Protein AF-A0A4V2PNA3-F1 (afdb_monomer_lite)

Structure (mmCIF, N/CA/C/O backbone):
data_AF-A0A4V2PNA3-F1
#
_entry.id   AF-A0A4V2PNA3-F1
#
loop_
_atom_site.group_PDB
_atom_site.id
_atom_site.type_symbol
_atom_site.label_atom_id
_atom_site.label_alt_id
_atom_site.label_comp_id
_atom_site.label_asym_id
_atom_site.label_entity_id
_atom_site.label_seq_id
_atom_site.pdbx_PDB_ins_code
_atom_site.Cartn_x
_atom_site.Cartn_y
_atom_site.Cartn_z
_atom_site.occupancy
_atom_site.B_iso_or_equiv
_atom_site.auth_seq_id
_atom_site.auth_comp_id
_atom_site.auth_asym_id
_atom_site.auth_atom_id
_atom_site.pdbx_PDB_model_num
ATOM 1 N N . MET A 1 1 ? 8.695 11.039 -3.373 1.00 73.81 1 MET A N 1
ATOM 2 C CA . MET A 1 1 ? 8.851 10.547 -4.758 1.00 73.81 1 MET A CA 1
ATOM 3 C C . MET A 1 1 ? 9.547 9.200 -4.673 1.00 73.81 1 MET A C 1
ATOM 5 O O . MET A 1 1 ? 10.455 9.095 -3.857 1.00 73.81 1 MET A O 1
ATOM 9 N N . ILE A 1 2 ? 9.082 8.185 -5.405 1.00 87.88 2 ILE A N 1
ATOM 10 C CA . ILE A 1 2 ? 9.679 6.839 -5.376 1.00 87.88 2 ILE A CA 1
ATOM 11 C C . ILE A 1 2 ? 10.931 6.840 -6.256 1.00 87.88 2 ILE A C 1
ATOM 13 O O . ILE A 1 2 ? 10.900 7.353 -7.373 1.00 87.88 2 ILE A O 1
ATOM 17 N N . ASP A 1 3 ? 12.031 6.292 -5.744 1.00 90.19 3 ASP A N 1
ATOM 18 C CA . ASP A 1 3 ? 13.283 6.146 -6.489 1.00 90.19 3 ASP A CA 1
ATOM 19 C C . ASP A 1 3 ? 13.327 4.769 -7.166 1.00 90.19 3 ASP A C 1
ATOM 21 O O . ASP A 1 3 ? 13.872 3.797 -6.638 1.00 90.19 3 ASP A O 1
ATOM 25 N N . TRP A 1 4 ? 12.697 4.682 -8.339 1.00 90.69 4 TRP A N 1
ATOM 26 C CA . TRP A 1 4 ? 12.567 3.435 -9.096 1.00 90.69 4 TRP A CA 1
ATOM 27 C C . TRP A 1 4 ? 13.913 2.834 -9.517 1.00 90.69 4 TRP A C 1
ATOM 29 O O . TRP A 1 4 ? 14.055 1.611 -9.576 1.00 90.69 4 TRP A O 1
ATOM 39 N N . GLN A 1 5 ? 14.924 3.674 -9.767 1.00 89.06 5 GLN A N 1
ATOM 40 C CA . GLN A 1 5 ? 16.270 3.205 -10.096 1.00 89.06 5 GLN A CA 1
ATOM 41 C C . GLN A 1 5 ? 16.914 2.514 -8.895 1.00 89.06 5 GLN A C 1
ATOM 43 O O . GLN A 1 5 ? 17.417 1.397 -9.033 1.00 89.06 5 GLN A O 1
ATOM 48 N N . LYS A 1 6 ? 16.843 3.119 -7.701 1.00 89.38 6 LYS A N 1
ATOM 49 C CA . LYS A 1 6 ? 17.329 2.466 -6.477 1.00 89.38 6 LYS A CA 1
ATOM 50 C C . LYS A 1 6 ? 16.587 1.170 -6.186 1.00 89.38 6 LYS A C 1
ATOM 52 O O . LYS A 1 6 ? 17.236 0.194 -5.827 1.00 89.38 6 LYS A O 1
ATOM 57 N N . LEU A 1 7 ? 15.266 1.128 -6.373 1.00 90.00 7 LEU A N 1
ATOM 58 C CA . LEU A 1 7 ? 14.504 -0.114 -6.211 1.00 90.00 7 LEU A CA 1
ATOM 59 C C . LEU A 1 7 ? 14.981 -1.189 -7.190 1.00 90.00 7 LEU A C 1
ATOM 61 O O . LEU A 1 7 ? 15.258 -2.310 -6.778 1.00 90.00 7 LEU A O 1
ATOM 65 N N . THR A 1 8 ? 15.174 -0.847 -8.463 1.00 88.06 8 THR A N 1
ATOM 66 C CA . THR A 1 8 ? 15.663 -1.800 -9.473 1.00 88.06 8 THR A CA 1
ATOM 67 C C . THR A 1 8 ? 17.017 -2.404 -9.079 1.00 88.06 8 THR A C 1
ATOM 69 O O . THR A 1 8 ? 17.220 -3.610 -9.223 1.00 88.06 8 THR A O 1
ATOM 72 N N . ILE A 1 9 ? 17.919 -1.587 -8.520 1.00 88.44 9 ILE A N 1
ATOM 73 C CA . ILE A 1 9 ? 19.214 -2.037 -7.985 1.00 88.44 9 ILE A CA 1
ATOM 74 C C . ILE A 1 9 ? 19.019 -2.942 -6.758 1.00 88.44 9 ILE A C 1
ATOM 76 O O . ILE A 1 9 ? 19.629 -4.006 -6.691 1.00 88.44 9 ILE A O 1
ATOM 80 N N . LEU A 1 10 ? 18.158 -2.553 -5.810 1.00 88.00 10 LEU A N 1
ATOM 81 C CA . LEU A 1 10 ? 17.883 -3.311 -4.582 1.00 88.00 10 LEU A CA 1
ATOM 82 C C . LEU A 1 10 ? 17.312 -4.706 -4.866 1.00 88.00 10 LEU A C 1
ATOM 84 O O . LEU A 1 10 ? 17.730 -5.679 -4.243 1.00 88.00 10 LEU A O 1
ATOM 88 N N . TYR A 1 11 ? 16.399 -4.824 -5.831 1.00 86.62 11 TYR A N 1
ATOM 89 C CA . TYR A 1 11 ? 15.843 -6.117 -6.244 1.00 86.62 11 TYR A CA 1
ATOM 90 C C . TYR A 1 11 ? 16.792 -6.926 -7.140 1.00 86.62 11 TYR A C 1
ATOM 92 O O . TYR A 1 11 ? 16.518 -8.093 -7.438 1.00 86.62 11 TYR A O 1
ATOM 100 N N . GLY A 1 12 ? 17.905 -6.330 -7.577 1.00 82.69 12 GLY A N 1
ATOM 101 C CA . GLY A 1 12 ? 18.952 -6.954 -8.386 1.00 82.69 12 GLY A CA 1
ATOM 102 C C . GLY A 1 12 ? 18.549 -7.300 -9.823 1.00 82.69 12 GLY A C 1
ATOM 103 O O . GLY A 1 12 ? 19.415 -7.639 -10.625 1.00 82.69 12 GLY A O 1
ATOM 104 N N . HIS A 1 13 ? 17.258 -7.236 -10.167 1.00 80.81 13 HIS A N 1
ATOM 105 C CA . HIS A 1 13 ? 16.757 -7.508 -11.510 1.00 80.81 13 HIS A CA 1
ATOM 106 C C . HIS A 1 13 ? 15.422 -6.782 -11.775 1.00 80.81 13 HIS A C 1
ATOM 108 O O . HIS A 1 13 ? 14.503 -6.921 -10.962 1.00 80.81 13 HIS A O 1
ATOM 114 N N . PRO A 1 14 ? 15.246 -6.099 -12.926 1.00 85.00 14 PRO A N 1
ATOM 115 C CA . PRO A 1 14 ? 13.998 -5.409 -13.275 1.00 85.00 14 PRO A CA 1
ATOM 116 C C . PRO A 1 14 ? 12.750 -6.303 -13.224 1.00 85.00 14 PRO A C 1
ATOM 118 O O . PRO A 1 14 ? 11.711 -5.883 -12.732 1.00 85.00 14 PRO A O 1
ATOM 121 N N . GLN A 1 15 ? 12.860 -7.569 -13.646 1.00 86.62 15 GLN A N 1
ATOM 122 C CA . GLN A 1 15 ? 11.735 -8.520 -13.604 1.00 86.62 15 GLN A CA 1
ATOM 123 C C . GLN A 1 15 ? 11.267 -8.844 -12.178 1.00 86.62 15 GLN A C 1
ATOM 125 O O . GLN A 1 15 ? 10.085 -9.090 -11.972 1.00 86.62 15 GLN A O 1
ATOM 130 N N . LYS A 1 16 ? 12.172 -8.845 -11.188 1.00 89.31 16 LYS A N 1
ATOM 131 C CA . LYS A 1 16 ? 11.783 -9.072 -9.788 1.00 89.31 16 LYS A CA 1
ATOM 132 C C . LYS A 1 16 ? 11.022 -7.877 -9.235 1.00 89.31 16 LYS A C 1
ATOM 134 O O . LYS A 1 16 ? 10.040 -8.073 -8.534 1.00 89.31 16 LYS A O 1
ATOM 139 N N . LEU A 1 17 ? 11.467 -6.661 -9.559 1.00 90.19 17 LEU A N 1
ATOM 140 C CA . LEU A 1 17 ? 10.726 -5.453 -9.211 1.00 90.19 17 LEU A CA 1
ATOM 141 C C . LEU A 1 17 ? 9.338 -5.486 -9.864 1.00 90.19 17 LEU A C 1
ATOM 143 O O . LEU A 1 17 ? 8.354 -5.344 -9.154 1.00 90.19 17 LEU A O 1
ATOM 147 N N . ALA A 1 18 ? 9.254 -5.764 -11.168 1.00 90.75 18 ALA A N 1
ATOM 148 C CA . ALA A 1 18 ? 7.980 -5.879 -11.878 1.00 90.75 18 ALA A CA 1
ATOM 149 C C . ALA A 1 18 ? 7.035 -6.906 -11.229 1.00 90.75 18 ALA A C 1
ATOM 151 O O . ALA A 1 18 ? 5.892 -6.566 -10.956 1.00 90.75 18 ALA A O 1
ATOM 152 N N . PHE A 1 19 ? 7.535 -8.100 -10.883 1.00 92.00 19 PHE A N 1
ATOM 153 C CA . PHE A 1 19 ? 6.762 -9.124 -10.170 1.00 92.00 19 PHE A CA 1
ATOM 154 C C . PHE A 1 19 ? 6.170 -8.603 -8.851 1.00 92.00 19 PHE A C 1
ATOM 156 O O . PHE A 1 19 ? 4.981 -8.762 -8.607 1.00 92.00 19 PHE A O 1
ATOM 163 N N . TRP A 1 20 ? 6.970 -7.944 -8.007 1.00 91.69 20 TRP A N 1
ATOM 164 C CA . TRP A 1 20 ? 6.469 -7.407 -6.736 1.00 91.69 20 TRP A CA 1
ATOM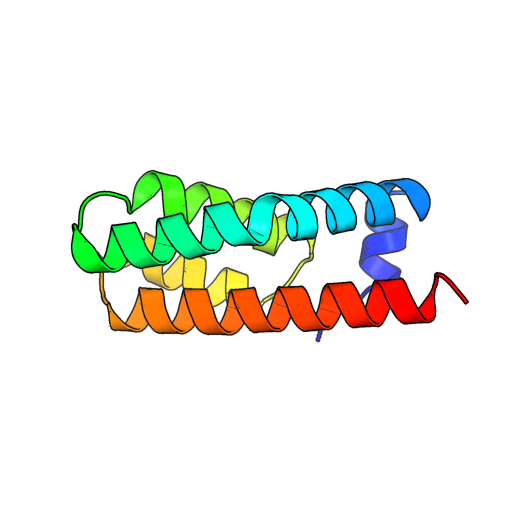 165 C C . TRP A 1 20 ? 5.478 -6.257 -6.920 1.00 91.69 20 TRP A C 1
ATOM 167 O O . TRP A 1 20 ? 4.535 -6.133 -6.144 1.00 91.69 20 TRP A O 1
ATOM 177 N N . LEU A 1 21 ? 5.686 -5.417 -7.934 1.00 93.94 21 LEU A N 1
ATOM 178 C CA . LEU A 1 21 ? 4.750 -4.351 -8.276 1.00 93.94 21 LEU A CA 1
ATOM 179 C C . LEU A 1 21 ? 3.414 -4.917 -8.778 1.00 93.94 21 LEU A C 1
ATOM 181 O O . LEU A 1 21 ? 2.365 -4.415 -8.377 1.00 93.94 21 LEU A O 1
ATOM 185 N N . ASP A 1 22 ? 3.448 -5.985 -9.578 1.00 94.00 22 ASP A N 1
ATOM 186 C CA . ASP A 1 22 ? 2.249 -6.700 -10.022 1.00 94.00 22 ASP A CA 1
ATOM 187 C C . ASP A 1 22 ? 1.496 -7.317 -8.841 1.00 94.00 22 ASP A C 1
ATOM 189 O O . ASP A 1 22 ? 0.282 -7.149 -8.757 1.00 94.00 22 ASP A O 1
ATOM 193 N N . GLU A 1 23 ? 2.193 -7.961 -7.899 1.00 94.62 23 GLU A N 1
ATOM 194 C CA . GLU A 1 23 ? 1.567 -8.498 -6.682 1.00 94.62 23 GLU A CA 1
ATOM 195 C C . GLU A 1 23 ? 0.846 -7.394 -5.890 1.00 94.62 23 GLU A C 1
ATOM 197 O O . GLU A 1 23 ? -0.312 -7.565 -5.515 1.00 94.62 23 GLU A O 1
ATOM 202 N N . ILE A 1 24 ? 1.475 -6.227 -5.695 1.00 94.81 24 ILE A N 1
ATOM 203 C CA . ILE A 1 24 ? 0.836 -5.097 -4.994 1.00 94.81 24 ILE A CA 1
ATOM 204 C C . ILE A 1 24 ? -0.451 -4.666 -5.712 1.00 94.81 24 ILE A C 1
ATOM 206 O O . ILE A 1 24 ? -1.483 -4.470 -5.074 1.00 94.81 24 ILE A O 1
ATOM 210 N N . VAL A 1 25 ? -0.422 -4.537 -7.042 1.00 95.12 25 VAL A N 1
ATOM 211 C CA . VAL A 1 25 ? -1.609 -4.133 -7.812 1.00 95.12 25 VAL A CA 1
ATOM 212 C C . VAL A 1 25 ? -2.697 -5.211 -7.769 1.00 95.12 25 VAL A C 1
ATOM 214 O O . VAL A 1 25 ? -3.867 -4.873 -7.590 1.00 95.12 25 VAL A O 1
ATOM 217 N N . GLN A 1 26 ? -2.343 -6.493 -7.881 1.00 95.25 26 GLN A N 1
ATOM 218 C CA . GLN A 1 26 ? -3.299 -7.607 -7.871 1.00 95.25 26 GLN A CA 1
ATOM 219 C C . GLN A 1 26 ? -4.064 -7.736 -6.549 1.00 95.25 26 GLN A C 1
ATOM 221 O O . GLN A 1 26 ? -5.257 -8.040 -6.564 1.00 95.25 26 GLN A O 1
ATOM 226 N N . HIS A 1 27 ? -3.409 -7.487 -5.412 1.00 94.69 27 HIS A N 1
ATOM 227 C CA . HIS A 1 27 ? -4.046 -7.591 -4.090 1.00 94.69 27 HIS A CA 1
ATOM 228 C C . HIS A 1 27 ? -4.703 -6.283 -3.624 1.00 94.69 27 HIS A C 1
ATOM 230 O O . HIS A 1 27 ? -5.409 -6.272 -2.612 1.00 94.69 27 HIS A O 1
ATOM 236 N N . SER A 1 28 ? -4.543 -5.192 -4.379 1.00 94.69 28 SER A N 1
ATOM 237 C CA . SER A 1 28 ? -4.930 -3.845 -3.949 1.00 94.69 28 SER A CA 1
ATOM 238 C C . SER A 1 28 ? -6.405 -3.670 -3.583 1.00 94.69 28 SER A C 1
ATOM 240 O O . SER A 1 28 ? -6.713 -3.031 -2.574 1.00 94.69 28 SER A O 1
ATOM 242 N N . ASP A 1 29 ? -7.326 -4.287 -4.324 1.00 93.94 29 ASP A N 1
ATOM 243 C CA . ASP A 1 29 ? -8.760 -4.230 -4.016 1.00 93.94 29 ASP A CA 1
ATOM 244 C C . ASP A 1 29 ? -9.084 -4.877 -2.659 1.00 93.94 29 ASP A C 1
ATOM 246 O O . ASP A 1 29 ? -9.900 -4.363 -1.887 1.00 93.94 29 ASP A O 1
ATOM 250 N N . GLN A 1 30 ? -8.420 -5.992 -2.334 1.00 93.06 30 GLN A N 1
ATOM 251 C CA . GLN A 1 30 ? -8.605 -6.682 -1.054 1.00 93.06 30 GLN A CA 1
ATOM 252 C C . GLN A 1 30 ? -8.039 -5.853 0.103 1.00 93.06 30 GLN A C 1
ATOM 254 O O . GLN A 1 30 ? -8.652 -5.758 1.167 1.00 93.06 30 GLN A O 1
ATOM 259 N N . GLU A 1 31 ? -6.893 -5.214 -0.111 1.00 94.00 31 GLU A N 1
ATOM 260 C CA . GLU A 1 31 ? -6.228 -4.360 0.875 1.00 94.00 31 GLU A CA 1
ATOM 261 C C . GLU A 1 31 ? -7.026 -3.074 1.148 1.00 94.00 31 GLU A C 1
ATOM 263 O O . GLU A 1 31 ? -7.197 -2.675 2.305 1.00 94.00 31 GLU A O 1
ATOM 268 N N . LEU A 1 32 ? -7.617 -2.468 0.114 1.00 93.81 32 LEU A N 1
ATOM 269 C CA . LEU A 1 32 ? -8.545 -1.343 0.260 1.00 93.81 32 LEU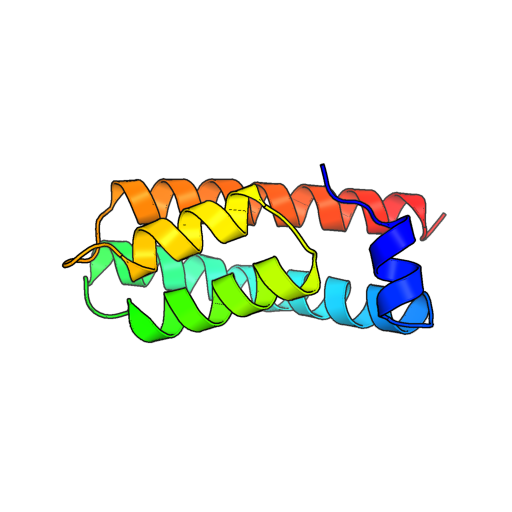 A CA 1
ATOM 270 C C . LEU A 1 32 ? -9.820 -1.748 1.012 1.00 93.81 32 LEU A C 1
ATOM 272 O O . LEU A 1 32 ? -10.282 -1.013 1.891 1.00 93.81 32 LEU A O 1
ATOM 276 N N . ALA A 1 33 ? -10.370 -2.930 0.729 1.00 91.25 33 ALA A N 1
ATOM 277 C CA . ALA A 1 33 ? -11.509 -3.459 1.475 1.00 91.25 33 ALA A CA 1
ATOM 278 C C . ALA A 1 33 ? -11.160 -3.713 2.954 1.00 91.25 33 ALA A C 1
ATOM 280 O O . ALA A 1 33 ? -11.984 -3.451 3.836 1.00 91.25 33 ALA A O 1
ATOM 281 N N . LEU A 1 34 ? -9.934 -4.161 3.254 1.00 90.62 34 LEU A N 1
ATOM 282 C CA . LEU A 1 34 ? -9.442 -4.313 4.627 1.00 90.62 34 LEU A CA 1
ATOM 283 C C . LEU A 1 34 ? -9.381 -2.972 5.367 1.00 90.62 34 LEU A C 1
ATOM 285 O O . LEU A 1 34 ? -9.813 -2.910 6.519 1.00 90.62 34 LEU A O 1
ATOM 289 N N . LEU A 1 35 ? -8.920 -1.898 4.720 1.00 91.12 35 LEU A N 1
ATOM 290 C CA . LEU A 1 35 ? -8.914 -0.547 5.300 1.00 91.12 35 LEU A CA 1
ATOM 291 C C . LEU A 1 35 ? -10.330 -0.045 5.607 1.00 91.12 35 LEU A C 1
ATOM 293 O O . LEU A 1 35 ? -10.594 0.455 6.703 1.00 91.12 35 LEU A O 1
ATOM 297 N N . GLN A 1 36 ? -11.268 -0.238 4.678 1.00 89.88 36 GLN A N 1
ATOM 298 C CA . GLN A 1 36 ? -12.675 0.121 4.887 1.00 89.88 36 GLN A CA 1
ATOM 299 C C . GLN A 1 36 ? -13.305 -0.685 6.026 1.00 89.88 36 GLN A C 1
ATOM 301 O O . GLN A 1 36 ? -14.004 -0.134 6.882 1.00 89.88 36 GLN A O 1
ATOM 306 N N . LYS A 1 37 ? -13.018 -1.989 6.083 1.00 88.12 37 LYS A N 1
ATOM 307 C CA . LYS A 1 37 ? -13.482 -2.856 7.164 1.00 88.12 37 LYS A CA 1
ATOM 308 C C . LYS A 1 37 ? -12.904 -2.409 8.505 1.00 88.12 37 LYS A C 1
ATOM 310 O O . LYS A 1 37 ? -13.670 -2.260 9.454 1.00 88.12 37 LYS A O 1
ATOM 315 N N . ALA A 1 38 ? -11.604 -2.113 8.564 1.00 87.38 38 ALA A N 1
ATOM 316 C CA . ALA A 1 38 ? -10.935 -1.604 9.759 1.00 87.38 38 ALA A CA 1
ATOM 317 C C . ALA A 1 38 ? -11.604 -0.321 10.263 1.00 87.38 38 ALA A C 1
ATOM 319 O O . ALA A 1 38 ? -11.932 -0.229 11.442 1.00 87.38 38 ALA A O 1
ATOM 320 N N . ARG A 1 39 ? -11.914 0.613 9.358 1.00 86.12 39 ARG A N 1
ATOM 321 C CA . ARG A 1 39 ? -12.643 1.846 9.679 1.00 86.12 39 ARG A CA 1
ATOM 322 C C . ARG A 1 39 ? -14.033 1.581 10.256 1.00 86.12 39 ARG A C 1
ATOM 324 O O . ARG A 1 39 ? -14.436 2.245 11.202 1.00 86.12 39 ARG A O 1
ATOM 331 N N . SER A 1 40 ? -14.776 0.640 9.676 1.00 86.31 40 SER A N 1
ATOM 332 C CA . SER A 1 40 ? -16.158 0.357 10.087 1.00 86.31 40 SER A CA 1
ATOM 333 C C . SER A 1 40 ? -16.280 -0.483 11.366 1.00 86.31 40 SER A C 1
ATOM 335 O O . SER A 1 40 ? -17.287 -0.372 12.059 1.00 86.31 40 SER A O 1
ATOM 337 N N . GLN A 1 41 ? -15.286 -1.327 11.669 1.00 82.19 41 GLN A N 1
ATOM 338 C CA . GLN A 1 41 ? -15.365 -2.346 12.726 1.00 82.19 41 GLN A CA 1
ATOM 339 C C . GLN A 1 41 ? -14.351 -2.155 13.861 1.00 82.19 41 GLN A C 1
ATOM 341 O O . GLN A 1 41 ? -14.482 -2.806 14.887 1.00 82.19 41 GLN A O 1
ATOM 346 N N . GLY A 1 42 ? -13.338 -1.297 13.712 1.00 69.19 42 GLY A N 1
ATOM 347 C CA . GLY A 1 42 ? -12.390 -0.970 14.786 1.00 69.19 42 GLY A CA 1
ATOM 348 C C . GLY A 1 42 ? -11.345 -2.046 15.134 1.00 69.19 42 GLY A C 1
ATOM 349 O O . GLY A 1 42 ? -10.427 -1.758 15.894 1.00 69.19 42 GLY A O 1
ATOM 350 N N . GLU A 1 43 ? -11.423 -3.263 14.579 1.00 65.81 43 GLU A N 1
ATOM 351 C CA . GLU A 1 43 ? -10.706 -4.442 15.116 1.00 65.81 43 GLU A CA 1
ATOM 352 C C . GLU A 1 43 ? -9.468 -4.930 14.325 1.00 65.81 43 GLU A C 1
ATOM 354 O O . GLU A 1 43 ? -8.826 -5.898 14.724 1.00 65.81 43 GLU A O 1
ATOM 359 N N . LEU A 1 44 ? -9.063 -4.283 13.224 1.00 67.81 44 LEU A N 1
ATOM 360 C CA . LEU A 1 44 ? -8.052 -4.848 12.298 1.00 67.81 44 LEU A CA 1
ATOM 361 C C . LEU A 1 44 ? -6.644 -4.225 12.370 1.00 67.81 44 LEU A C 1
ATOM 363 O O . LEU A 1 44 ? -5.833 -4.440 11.466 1.00 67.81 44 LEU A O 1
ATOM 367 N N . LYS A 1 45 ? -6.321 -3.482 13.439 1.00 70.81 45 LYS A N 1
ATOM 368 C CA . LYS A 1 45 ? -5.082 -2.682 13.550 1.00 70.81 45 LYS A CA 1
ATOM 369 C C . LYS A 1 45 ? -3.810 -3.459 13.173 1.00 70.81 45 LYS A C 1
ATOM 371 O O . LYS A 1 45 ? -3.003 -2.967 12.389 1.00 70.81 45 LYS A O 1
ATOM 376 N N . THR A 1 46 ? -3.638 -4.674 13.697 1.00 76.81 46 THR A N 1
ATOM 377 C CA . THR A 1 46 ? -2.404 -5.461 13.522 1.00 76.81 46 THR A CA 1
ATOM 378 C C . THR A 1 46 ? -2.212 -5.951 12.089 1.00 76.81 46 THR A C 1
ATOM 380 O O . THR A 1 46 ? -1.110 -5.857 11.553 1.00 76.81 46 THR A O 1
ATOM 383 N N . GLN A 1 47 ? -3.276 -6.442 11.446 1.00 82.06 47 GLN A N 1
ATOM 384 C CA . GLN A 1 47 ? -3.198 -6.948 10.074 1.00 82.06 47 GLN A CA 1
ATOM 385 C C . GLN A 1 47 ? -2.969 -5.807 9.080 1.00 82.06 47 GLN A C 1
ATOM 387 O O . GLN A 1 47 ? -2.101 -5.911 8.218 1.00 82.06 47 GLN A O 1
ATOM 392 N N . VAL A 1 48 ? -3.693 -4.696 9.254 1.00 84.44 48 VAL A N 1
ATOM 393 C CA . VAL A 1 48 ? -3.517 -3.475 8.458 1.00 84.44 48 VAL A CA 1
ATOM 394 C C . VAL A 1 48 ? -2.080 -2.970 8.596 1.00 84.44 48 VAL A C 1
ATOM 396 O O . VAL A 1 48 ? -1.377 -2.823 7.602 1.00 84.44 48 VAL A O 1
ATOM 399 N N . SER A 1 49 ? -1.593 -2.785 9.825 1.00 85.62 49 SER A N 1
ATOM 400 C CA . SER A 1 49 ? -0.243 -2.2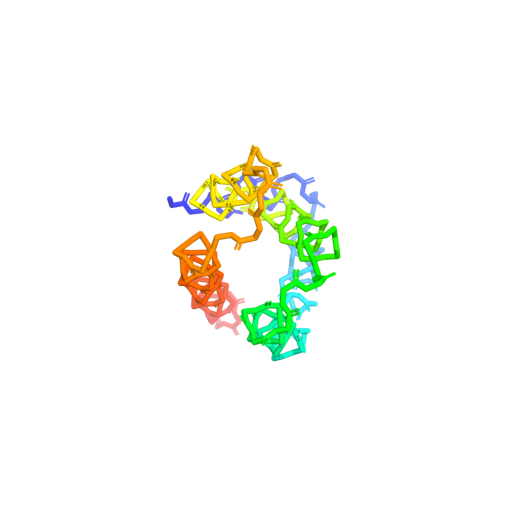66 10.058 1.00 85.62 49 SER A CA 1
ATOM 401 C C . SER A 1 49 ? 0.845 -3.148 9.429 1.00 85.62 49 SER A C 1
ATOM 403 O O . SER A 1 49 ? 1.748 -2.616 8.784 1.00 85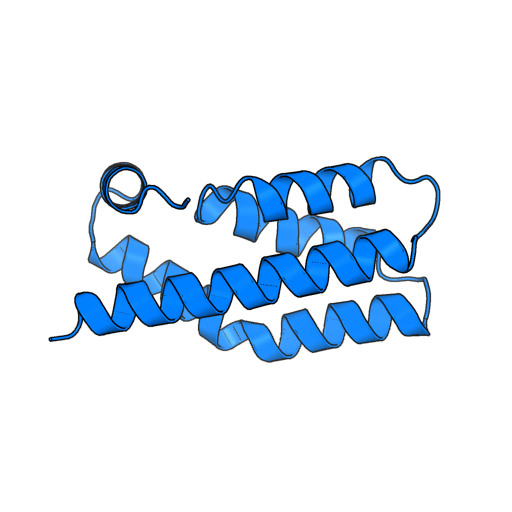.62 49 SER A O 1
ATOM 405 N N . ALA A 1 50 ? 0.741 -4.478 9.535 1.00 88.25 50 ALA A N 1
ATOM 406 C CA . ALA A 1 50 ? 1.721 -5.396 8.954 1.00 88.25 50 ALA A CA 1
ATOM 407 C C . ALA A 1 50 ? 1.750 -5.346 7.416 1.00 88.25 50 ALA A C 1
ATOM 409 O O . ALA A 1 50 ? 2.830 -5.240 6.834 1.00 88.25 50 ALA A O 1
ATOM 410 N N . ILE A 1 51 ? 0.578 -5.379 6.768 1.00 91.19 51 ILE A N 1
ATOM 411 C CA . ILE A 1 51 ? 0.462 -5.350 5.301 1.00 91.19 51 ILE A CA 1
ATOM 412 C C . ILE A 1 51 ? 1.064 -4.055 4.752 1.00 91.19 51 ILE A C 1
ATOM 414 O O . ILE A 1 51 ? 2.012 -4.088 3.966 1.00 91.19 51 ILE A O 1
ATOM 418 N N . PHE A 1 52 ? 0.575 -2.903 5.217 1.00 93.44 52 PHE A N 1
ATOM 419 C CA . PHE A 1 52 ? 0.980 -1.624 4.638 1.00 93.44 52 PHE A CA 1
ATOM 420 C C . PHE A 1 52 ? 2.421 -1.240 4.993 1.00 93.44 52 PHE A C 1
ATOM 422 O O . PHE A 1 52 ? 3.097 -0.631 4.164 1.00 93.44 52 PHE A O 1
ATOM 429 N N . SER A 1 53 ? 2.944 -1.663 6.151 1.00 91.81 53 SER A N 1
ATOM 430 C CA . SER A 1 53 ? 4.371 -1.483 6.472 1.00 91.81 53 SER A CA 1
ATOM 431 C C . SER A 1 53 ? 5.269 -2.321 5.559 1.00 91.81 53 SER A C 1
ATOM 433 O O . SER A 1 53 ? 6.337 -1.857 5.149 1.00 91.81 53 SER A O 1
ATOM 435 N N . GLY A 1 54 ? 4.833 -3.537 5.206 1.00 92.31 54 GLY A N 1
ATOM 436 C CA . GLY A 1 54 ? 5.520 -4.390 4.238 1.00 92.31 54 GLY A CA 1
ATOM 437 C C . GLY A 1 54 ? 5.560 -3.745 2.855 1.00 92.31 54 GLY A C 1
ATOM 438 O O . GLY A 1 54 ? 6.638 -3.582 2.287 1.00 92.31 54 GLY A O 1
ATOM 439 N N . ILE A 1 55 ? 4.410 -3.279 2.363 1.00 93.88 55 ILE A N 1
ATOM 440 C CA . ILE A 1 55 ? 4.299 -2.574 1.078 1.00 93.88 55 ILE A CA 1
ATOM 441 C C . ILE A 1 55 ? 5.170 -1.314 1.069 1.00 93.88 55 ILE A C 1
ATOM 443 O O . ILE A 1 55 ? 5.996 -1.143 0.174 1.00 93.88 55 ILE A O 1
ATOM 447 N N . ALA A 1 56 ? 5.049 -0.454 2.085 1.00 92.56 56 ALA A N 1
ATOM 448 C CA . ALA A 1 56 ? 5.827 0.780 2.182 1.00 92.56 56 ALA A CA 1
ATOM 449 C C . ALA A 1 56 ? 7.341 0.521 2.150 1.00 92.56 56 ALA A C 1
ATOM 451 O O . ALA A 1 56 ? 8.083 1.295 1.542 1.00 92.56 56 ALA A O 1
ATOM 452 N N . SER A 1 57 ? 7.782 -0.581 2.765 1.00 91.12 57 SER A N 1
ATOM 453 C CA . SER A 1 57 ? 9.181 -1.018 2.764 1.00 91.12 57 SER A CA 1
ATOM 454 C C . SER A 1 57 ? 9.618 -1.556 1.401 1.00 91.12 57 SER A C 1
ATOM 456 O O . SER A 1 57 ? 10.692 -1.192 0.924 1.00 91.12 57 SER A O 1
ATOM 458 N N . LEU A 1 58 ? 8.779 -2.367 0.746 1.00 90.81 58 LEU A N 1
ATOM 459 C CA . LEU A 1 58 ? 9.053 -2.941 -0.577 1.00 90.81 58 LEU A CA 1
ATOM 460 C C . LEU A 1 58 ? 9.269 -1.861 -1.646 1.00 90.81 58 LEU A C 1
ATOM 462 O O . LEU A 1 58 ? 10.153 -2.005 -2.491 1.00 90.81 58 LEU A O 1
ATOM 466 N N . VAL A 1 59 ? 8.487 -0.780 -1.608 1.00 90.69 59 VAL A N 1
ATOM 467 C CA . VAL A 1 59 ? 8.561 0.322 -2.587 1.00 90.69 59 VAL A CA 1
ATOM 468 C C . VAL A 1 59 ? 9.302 1.558 -2.073 1.00 90.69 59 VAL A C 1
ATOM 470 O O . VAL A 1 59 ? 9.366 2.574 -2.763 1.00 90.69 59 VAL A O 1
ATOM 473 N N . ASN A 1 60 ? 9.860 1.496 -0.861 1.00 91.38 60 ASN A N 1
ATOM 474 C CA . ASN A 1 60 ? 10.527 2.614 -0.188 1.00 91.38 60 ASN A CA 1
ATOM 475 C C . ASN A 1 60 ? 9.725 3.937 -0.274 1.00 91.38 60 ASN A C 1
ATOM 477 O O . ASN A 1 60 ? 10.250 4.994 -0.639 1.00 91.38 60 ASN A O 1
ATOM 481 N N . PHE A 1 61 ? 8.419 3.871 0.006 1.00 93.12 61 PHE A N 1
ATOM 482 C CA . PHE A 1 61 ? 7.499 4.998 -0.154 1.00 93.12 61 PHE A CA 1
ATOM 483 C C . PHE A 1 61 ? 7.216 5.677 1.192 1.00 93.12 61 PHE A C 1
ATOM 485 O O . PHE A 1 61 ? 6.369 5.246 1.975 1.00 93.12 61 PHE A O 1
ATOM 492 N N . SER A 1 62 ? 7.943 6.768 1.458 1.00 92.19 62 SER A N 1
ATOM 493 C CA . SER A 1 62 ? 7.948 7.456 2.759 1.00 92.19 62 SER A CA 1
ATOM 494 C C . SER A 1 62 ? 6.578 7.933 3.266 1.00 92.19 62 SER A C 1
ATOM 496 O O . SER A 1 62 ? 6.349 7.801 4.466 1.00 92.19 62 SER A O 1
ATOM 498 N N . PRO A 1 63 ? 5.662 8.468 2.431 1.00 93.69 63 PRO A N 1
ATOM 499 C CA . PRO A 1 63 ? 4.339 8.880 2.906 1.00 93.69 63 PRO A CA 1
ATOM 500 C C . PRO A 1 63 ? 3.534 7.717 3.496 1.00 93.69 63 PRO A C 1
ATOM 502 O O . PRO A 1 63 ? 3.047 7.818 4.620 1.00 93.69 63 PRO A O 1
ATOM 505 N N . LEU A 1 64 ? 3.489 6.576 2.799 1.00 93.75 64 LEU A N 1
ATOM 506 C CA . LEU A 1 64 ? 2.814 5.379 3.301 1.00 93.75 64 LEU A CA 1
ATOM 507 C C . LEU A 1 64 ? 3.500 4.835 4.560 1.00 93.75 64 LEU A C 1
ATOM 509 O O . LEU A 1 64 ? 2.816 4.482 5.517 1.00 93.75 64 LEU A O 1
ATOM 513 N N . ALA A 1 65 ? 4.838 4.836 4.604 1.00 92.94 65 ALA A N 1
ATOM 514 C CA . ALA A 1 65 ? 5.586 4.444 5.801 1.00 92.94 65 ALA A CA 1
ATOM 515 C C . ALA A 1 65 ? 5.246 5.338 7.008 1.00 92.94 65 ALA A C 1
ATOM 517 O O . ALA A 1 65 ? 5.065 4.842 8.117 1.00 92.94 65 ALA A O 1
ATOM 518 N N . SER A 1 66 ? 5.105 6.649 6.792 1.00 93.75 66 SER A N 1
ATOM 519 C CA . SER A 1 66 ? 4.725 7.597 7.842 1.00 93.75 66 SER A CA 1
ATOM 520 C C . SER A 1 66 ? 3.304 7.350 8.349 1.00 93.75 66 SER A C 1
ATOM 522 O O . SER A 1 66 ? 3.098 7.334 9.562 1.00 93.75 66 SER A O 1
ATOM 524 N N . ALA A 1 67 ? 2.343 7.092 7.458 1.00 92.88 67 ALA A N 1
ATOM 525 C CA . ALA A 1 67 ? 0.978 6.735 7.845 1.00 92.88 67 ALA A CA 1
ATOM 526 C C . ALA A 1 67 ? 0.929 5.409 8.631 1.00 92.88 67 ALA A C 1
ATOM 528 O O . ALA A 1 67 ? 0.236 5.312 9.644 1.00 92.88 67 ALA A O 1
ATOM 529 N N . CYS A 1 68 ? 1.723 4.412 8.227 1.00 92.12 68 CYS A N 1
ATOM 530 C CA . CYS A 1 68 ? 1.860 3.150 8.960 1.00 92.12 68 CYS A CA 1
ATOM 531 C C . CYS A 1 68 ? 2.442 3.355 10.363 1.00 92.12 68 CYS A C 1
ATOM 533 O O . CYS A 1 68 ? 1.953 2.752 11.317 1.00 92.12 68 CYS A O 1
ATOM 535 N N . GLN A 1 69 ? 3.450 4.221 10.495 1.00 92.00 69 GLN A N 1
ATOM 536 C CA . GLN A 1 69 ? 4.066 4.544 11.781 1.00 92.00 69 GLN A CA 1
ATOM 537 C C . GLN A 1 69 ? 3.068 5.238 12.714 1.00 92.00 69 GLN A C 1
ATOM 539 O O . GLN A 1 69 ? 2.904 4.814 13.853 1.00 92.00 69 GLN A O 1
ATOM 544 N N . LYS A 1 70 ? 2.324 6.233 12.210 1.00 91.81 70 LYS A N 1
ATOM 545 C CA . LYS A 1 70 ? 1.240 6.882 12.965 1.00 91.81 70 LYS A CA 1
ATOM 546 C C . LYS A 1 70 ? 0.210 5.862 13.450 1.00 91.81 70 LYS A C 1
ATOM 548 O O . LYS A 1 70 ? -0.210 5.918 14.601 1.00 91.81 70 LYS A O 1
ATOM 553 N N . LEU A 1 71 ? -0.172 4.913 12.590 1.00 89.19 71 LEU A N 1
ATOM 554 C CA . LEU A 1 71 ? -1.100 3.848 12.965 1.00 89.19 71 LEU A CA 1
ATOM 555 C C . LEU A 1 71 ? -0.505 2.939 14.045 1.00 89.19 71 LEU A C 1
ATOM 557 O O . LEU A 1 71 ? -1.221 2.560 14.965 1.00 89.19 71 LEU A O 1
ATOM 561 N N . ALA A 1 72 ? 0.777 2.583 13.952 1.00 87.56 72 ALA A N 1
ATOM 562 C CA . ALA A 1 72 ? 1.451 1.762 14.954 1.00 87.56 72 ALA A CA 1
ATOM 563 C C . ALA A 1 72 ? 1.473 2.456 16.327 1.00 87.56 72 ALA A C 1
ATOM 565 O O . ALA A 1 72 ? 1.075 1.837 17.318 1.00 87.56 72 ALA A O 1
ATOM 566 N N . ASP A 1 73 ? 1.834 3.741 16.347 1.00 88.50 73 ASP A N 1
ATOM 567 C CA . ASP A 1 73 ? 1.983 4.561 17.555 1.00 88.50 73 ASP A CA 1
ATOM 568 C C . ASP A 1 73 ? 0.647 4.950 18.206 1.00 88.50 73 ASP A C 1
ATOM 570 O O . ASP A 1 73 ? 0.598 5.221 19.405 1.00 88.50 73 ASP A O 1
ATOM 574 N N . ALA A 1 74 ? -0.449 4.972 17.446 1.00 85.38 74 ALA A N 1
ATOM 575 C CA . ALA A 1 74 ? -1.762 5.320 17.977 1.00 85.38 74 ALA A CA 1
ATOM 576 C C . ALA A 1 74 ? -2.250 4.279 18.999 1.00 85.38 74 ALA A C 1
ATOM 578 O O . ALA A 1 74 ? -2.294 3.088 18.706 1.00 85.38 74 ALA A O 1
ATOM 579 N N . GLU A 1 75 ? -2.688 4.689 20.189 1.00 80.56 75 GLU A N 1
ATOM 580 C CA . GLU A 1 75 ? -3.229 3.749 21.191 1.00 80.56 75 GLU A CA 1
ATOM 581 C C . GLU A 1 75 ? -4.498 3.033 20.700 1.00 80.56 75 GLU A C 1
ATOM 583 O O . GLU A 1 75 ? -4.754 1.881 21.051 1.00 80.56 75 GLU A O 1
ATOM 588 N N . GLN A 1 76 ? -5.274 3.705 19.848 1.00 80.56 76 GLN A N 1
ATOM 589 C CA . GLN A 1 76 ? -6.518 3.213 19.267 1.00 80.56 76 GLN A CA 1
ATOM 590 C C . GLN A 1 76 ? -6.517 3.402 17.750 1.00 80.56 76 GLN A C 1
ATOM 592 O O . GLN A 1 76 ? -5.708 4.142 17.193 1.00 80.56 76 GLN A O 1
ATOM 597 N N . LEU A 1 77 ? -7.429 2.709 17.073 1.00 80.81 77 LEU A N 1
ATOM 598 C CA . LEU A 1 77 ? -7.614 2.847 15.636 1.00 80.81 77 LEU A CA 1
ATOM 599 C C . LEU A 1 77 ? -8.236 4.223 15.328 1.00 80.81 77 LEU A C 1
ATOM 601 O O . LEU A 1 77 ? -9.431 4.420 15.537 1.00 80.81 77 LEU A O 1
ATOM 605 N N . ASP A 1 78 ? -7.430 5.173 14.854 1.00 85.81 78 ASP A N 1
ATOM 606 C CA . ASP A 1 78 ? -7.894 6.517 14.491 1.00 85.81 78 ASP A CA 1
ATOM 607 C C . ASP A 1 78 ? -8.393 6.543 13.028 1.00 85.81 78 ASP A C 1
ATOM 609 O O . ASP A 1 78 ? -7.606 6.278 12.109 1.00 85.81 78 ASP A O 1
ATOM 613 N N . PRO A 1 79 ? -9.674 6.881 12.772 1.00 86.81 79 PRO A N 1
ATOM 614 C CA . PRO A 1 79 ? -10.218 7.001 11.421 1.00 86.81 79 PRO A CA 1
ATOM 615 C C . PRO A 1 79 ? -9.455 7.979 10.521 1.00 86.81 79 PRO A C 1
ATOM 617 O O . PRO A 1 79 ? -9.380 7.749 9.317 1.00 86.81 79 PRO A O 1
ATOM 620 N N . ILE A 1 80 ? -8.868 9.040 11.083 1.00 90.19 80 ILE A N 1
ATOM 621 C CA . ILE A 1 80 ? -8.085 10.028 10.329 1.00 90.19 80 ILE A CA 1
ATOM 622 C C . ILE A 1 80 ? -6.805 9.382 9.797 1.00 90.19 80 ILE A C 1
ATOM 624 O O . ILE A 1 80 ? -6.448 9.573 8.635 1.00 90.19 80 ILE A O 1
ATOM 628 N N . ILE A 1 81 ? -6.141 8.571 10.623 1.00 90.69 81 ILE A N 1
ATOM 629 C CA . ILE A 1 81 ? -4.928 7.849 10.227 1.00 90.69 81 ILE A CA 1
ATOM 630 C C . ILE A 1 81 ? -5.257 6.802 9.157 1.00 90.69 81 ILE A C 1
ATOM 632 O O . ILE A 1 81 ? -4.484 6.624 8.219 1.00 90.69 81 ILE A O 1
ATOM 636 N N . LEU A 1 82 ? -6.410 6.131 9.251 1.00 90.69 82 LEU A N 1
ATOM 637 C CA . LEU A 1 82 ? -6.861 5.196 8.213 1.00 90.69 82 LEU A CA 1
ATOM 638 C C . LEU A 1 82 ? -7.170 5.896 6.886 1.00 90.69 82 LEU A C 1
ATOM 640 O O . LEU A 1 82 ? -6.847 5.353 5.831 1.00 90.69 82 LEU A O 1
ATOM 644 N N . ASP A 1 83 ? -7.778 7.083 6.923 1.00 92.19 83 ASP A N 1
ATOM 645 C CA . ASP A 1 83 ? -8.051 7.880 5.724 1.00 92.19 83 ASP A CA 1
ATOM 646 C C . ASP A 1 83 ? -6.741 8.369 5.076 1.00 92.19 83 ASP A C 1
ATOM 648 O O . ASP A 1 83 ? -6.588 8.293 3.853 1.00 92.19 83 ASP A O 1
ATOM 652 N N . GLU A 1 84 ? -5.756 8.780 5.883 1.00 93.75 84 GLU A N 1
ATOM 653 C CA . GLU A 1 84 ? -4.403 9.108 5.415 1.00 93.75 84 GLU A CA 1
ATOM 654 C C . GLU A 1 84 ? -3.723 7.886 4.778 1.00 93.75 84 GLU A C 1
ATOM 656 O O . GLU A 1 84 ? -3.234 7.961 3.650 1.00 93.75 84 GLU A O 1
ATOM 661 N N . LEU A 1 85 ? -3.755 6.736 5.458 1.00 94.06 85 LEU A N 1
ATOM 662 C CA . LEU A 1 85 ? -3.178 5.482 4.974 1.00 94.06 85 LEU A CA 1
ATOM 663 C C . LEU A 1 85 ? -3.816 5.039 3.651 1.00 94.06 85 LEU A C 1
ATOM 665 O O . LEU A 1 85 ? -3.109 4.662 2.720 1.00 94.06 85 LEU A O 1
ATOM 669 N N . THR A 1 86 ? -5.142 5.148 3.547 1.00 95.12 86 THR A N 1
ATOM 670 C CA . THR A 1 86 ? -5.897 4.848 2.323 1.00 95.12 86 THR A CA 1
ATOM 671 C C . THR A 1 86 ? -5.479 5.770 1.182 1.00 95.12 86 THR A C 1
ATOM 673 O O . THR A 1 86 ? -5.214 5.301 0.076 1.00 95.12 86 THR A O 1
ATOM 676 N N . THR A 1 87 ? -5.375 7.072 1.452 1.00 95.94 87 THR A N 1
ATOM 677 C CA . THR A 1 87 ? -5.001 8.082 0.453 1.00 95.94 87 THR A CA 1
ATOM 678 C C . THR A 1 87 ? -3.592 7.837 -0.082 1.00 95.94 87 THR A C 1
ATOM 680 O O . THR A 1 87 ? -3.377 7.811 -1.296 1.00 95.94 87 THR A O 1
ATOM 683 N N . GLU A 1 88 ? -2.622 7.614 0.807 1.00 95.75 88 GLU A N 1
ATOM 684 C CA . GLU A 1 88 ? -1.240 7.361 0.395 1.00 95.75 88 GLU A CA 1
ATOM 685 C C . GLU A 1 88 ? -1.088 6.008 -0.305 1.00 95.75 88 GLU A C 1
ATOM 687 O O . GLU A 1 88 ? -0.301 5.891 -1.245 1.00 95.75 88 GLU A O 1
ATOM 692 N N . TYR A 1 89 ? -1.875 4.999 0.076 1.00 96.56 89 TYR A N 1
ATOM 693 C CA . TYR A 1 89 ? -1.882 3.717 -0.620 1.00 96.56 89 TYR A CA 1
ATOM 694 C C . TYR A 1 89 ? -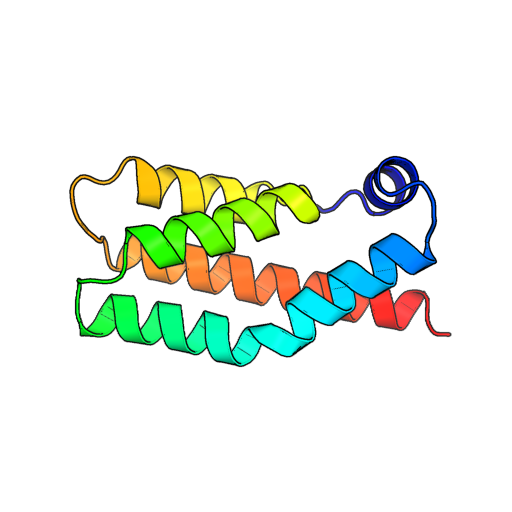2.451 3.831 -2.042 1.00 96.56 89 TYR A C 1
ATOM 696 O O . TYR A 1 89 ? -1.818 3.389 -2.998 1.00 96.56 89 TYR A O 1
ATOM 704 N N . GLN A 1 90 ? -3.582 4.516 -2.225 1.00 96.50 90 GLN A N 1
ATOM 705 C CA . GLN A 1 90 ? -4.133 4.787 -3.559 1.00 96.50 90 GLN A CA 1
ATOM 706 C C . GLN A 1 90 ? -3.155 5.575 -4.434 1.00 96.50 90 GLN A C 1
ATOM 708 O O . GLN A 1 90 ? -2.979 5.279 -5.617 1.00 96.50 90 GLN A O 1
ATOM 713 N N . ARG A 1 91 ? -2.467 6.556 -3.845 1.00 95.94 91 ARG A N 1
ATOM 714 C CA . ARG A 1 91 ? -1.418 7.306 -4.532 1.00 95.94 91 ARG A CA 1
ATOM 715 C C . ARG A 1 91 ? -0.259 6.406 -4.958 1.00 95.94 91 ARG A C 1
ATOM 717 O O . ARG A 1 91 ? 0.243 6.571 -6.069 1.00 95.94 91 ARG A O 1
ATOM 724 N N . LEU A 1 92 ? 0.163 5.473 -4.105 1.00 96.19 92 LEU A N 1
ATOM 725 C CA . LEU A 1 92 ? 1.182 4.487 -4.455 1.00 96.19 92 LEU A CA 1
ATOM 726 C C . LEU A 1 92 ? 0.746 3.651 -5.664 1.00 96.19 92 LEU A C 1
ATOM 728 O O . LEU A 1 92 ? 1.523 3.530 -6.605 1.00 96.19 92 LEU A O 1
ATOM 732 N N . LEU A 1 93 ? -0.485 3.137 -5.679 1.00 96.31 93 LEU A N 1
ATOM 733 C CA . LEU A 1 93 ? -0.998 2.334 -6.797 1.00 96.31 93 LEU A CA 1
ATOM 734 C C . LEU A 1 93 ? -0.948 3.090 -8.127 1.00 96.31 93 LEU A C 1
ATOM 736 O O . LEU A 1 93 ? -0.488 2.542 -9.125 1.00 96.31 93 LEU A O 1
ATOM 740 N N . ILE A 1 94 ? -1.332 4.370 -8.129 1.00 95.81 94 ILE A N 1
ATOM 741 C CA . ILE A 1 94 ? -1.238 5.227 -9.320 1.00 95.81 94 ILE A CA 1
ATOM 742 C C . ILE A 1 94 ? 0.217 5.346 -9.793 1.00 95.81 94 ILE A C 1
ATOM 744 O O . ILE A 1 94 ? 0.493 5.229 -10.985 1.00 95.81 94 ILE A O 1
ATOM 748 N N . LEU A 1 95 ? 1.161 5.556 -8.869 1.00 95.00 95 LEU A N 1
ATOM 749 C CA . LEU A 1 95 ? 2.586 5.657 -9.201 1.00 95.00 95 LEU A CA 1
ATOM 750 C C . LEU A 1 95 ? 3.147 4.338 -9.754 1.00 95.00 95 LEU A C 1
ATOM 752 O O . LEU A 1 95 ? 3.961 4.369 -10.674 1.00 95.00 95 LEU A O 1
ATOM 756 N N . ILE A 1 96 ? 2.713 3.195 -9.213 1.00 94.75 96 ILE A N 1
ATOM 757 C CA . ILE A 1 96 ? 3.094 1.866 -9.708 1.00 94.75 96 ILE A CA 1
ATOM 758 C C . ILE A 1 96 ? 2.566 1.658 -11.130 1.00 94.75 96 ILE A C 1
ATOM 760 O O . ILE A 1 96 ? 3.338 1.293 -12.015 1.00 94.75 96 ILE A O 1
ATOM 764 N N . GLN A 1 97 ? 1.286 1.950 -11.371 1.00 93.75 97 GLN A N 1
ATOM 765 C CA . GLN A 1 97 ? 0.665 1.824 -12.692 1.00 93.75 97 GLN A CA 1
ATOM 766 C C . GLN A 1 97 ? 1.348 2.718 -13.736 1.00 93.75 97 GLN A C 1
ATOM 768 O O . GLN A 1 97 ? 1.594 2.280 -14.859 1.00 93.75 97 GLN A O 1
ATOM 773 N N . GLN A 1 98 ? 1.707 3.952 -13.365 1.00 93.75 98 GLN A N 1
ATOM 774 C CA . GLN A 1 98 ? 2.480 4.854 -14.226 1.00 93.75 98 GLN A CA 1
ATOM 775 C C . GLN A 1 98 ? 3.853 4.266 -14.563 1.00 93.75 98 GLN A C 1
ATOM 777 O O . GLN A 1 98 ? 4.207 4.171 -15.735 1.00 93.75 98 GLN A O 1
ATOM 782 N N . TYR A 1 99 ? 4.592 3.799 -13.552 1.00 92.06 99 TYR A N 1
ATOM 783 C CA . TYR A 1 99 ? 5.895 3.171 -13.759 1.00 92.06 99 TYR A CA 1
ATOM 784 C C . TYR A 1 99 ? 5.808 1.957 -14.695 1.00 92.06 99 TYR A C 1
ATOM 786 O O . TYR A 1 99 ? 6.625 1.825 -15.605 1.00 92.06 99 TYR A O 1
ATOM 794 N N . GLN A 1 100 ? 4.810 1.092 -14.507 1.00 90.88 100 GLN A N 1
ATOM 795 C CA . GLN A 1 100 ? 4.594 -0.080 -15.357 1.00 90.88 100 GLN A CA 1
ATOM 796 C C . GLN A 1 100 ? 4.266 0.314 -16.802 1.00 90.88 100 GLN A C 1
ATOM 798 O O . GLN A 1 100 ? 4.860 -0.243 -17.722 1.00 90.88 100 GLN A O 1
ATOM 803 N N . SER A 1 101 ? 3.394 1.306 -17.013 1.00 90.88 101 SER A N 1
ATOM 804 C CA . SER A 1 101 ? 3.063 1.813 -18.353 1.00 90.88 101 SER A CA 1
ATOM 805 C C . SER A 1 101 ? 4.296 2.349 -19.090 1.00 90.88 101 SER A C 1
ATOM 807 O O . SER A 1 101 ? 4.467 2.077 -20.280 1.00 90.88 101 SER A O 1
ATOM 809 N N . ASP A 1 102 ? 5.173 3.067 -18.384 1.00 88.62 102 ASP A N 1
ATOM 810 C CA . ASP A 1 102 ? 6.400 3.644 -18.948 1.00 88.62 102 ASP A CA 1
ATOM 811 C C . ASP A 1 102 ? 7.444 2.580 -19.343 1.00 88.62 102 ASP A C 1
ATOM 813 O O . ASP A 1 102 ? 8.327 2.862 -20.150 1.00 88.62 102 ASP A O 1
ATOM 817 N N . HIS A 1 103 ? 7.363 1.366 -18.784 1.00 83.75 103 HIS A N 1
ATOM 818 C CA . HIS A 1 103 ? 8.338 0.281 -18.994 1.00 83.75 103 HIS A CA 1
ATOM 819 C C . HIS A 1 103 ? 7.778 -0.918 -19.783 1.00 83.75 103 HIS A C 1
ATOM 821 O O . HIS A 1 103 ? 8.518 -1.864 -20.058 1.00 83.75 103 HIS A O 1
ATOM 827 N N . GLN A 1 104 ? 6.488 -0.902 -20.135 1.00 69.81 104 GLN A N 1
ATOM 828 C CA . GLN A 1 104 ? 5.842 -1.885 -21.018 1.00 69.81 104 GLN A CA 1
ATOM 829 C C . GLN A 1 104 ? 5.773 -1.427 -22.490 1.00 69.81 104 GLN A C 1
ATOM 831 O O . GLN A 1 104 ? 5.374 -2.223 -23.343 1.00 69.81 104 GLN A O 1
ATOM 8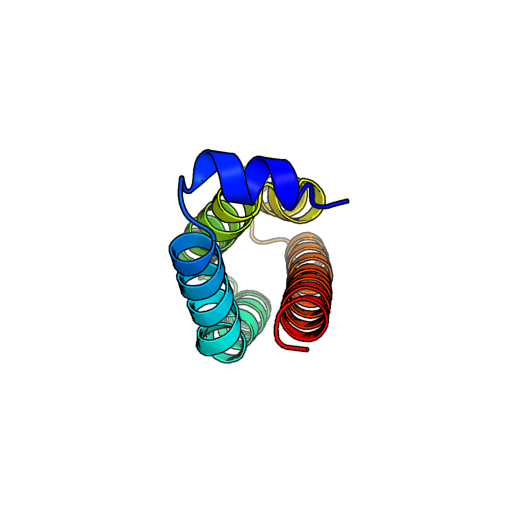36 N N . SER A 1 105 ? 6.148 -0.174 -22.780 1.00 49.09 105 SER A N 1
ATOM 837 C CA . SER A 1 105 ? 6.211 0.414 -24.133 1.00 49.09 105 SER A CA 1
ATOM 838 C C . SER A 1 105 ? 7.579 0.212 -24.782 1.00 49.09 105 SER A C 1
ATOM 840 O O . SER A 1 105 ? 7.611 0.005 -26.016 1.00 49.09 105 SER A O 1
#

pLDDT: mean 88.93, std 7.48, range [49.09, 96.56]

InterPro domains:
  IPR036641 HPT domain superfamily [SSF47226] (1-104)

Radius of gyration: 14.08 Å; chains: 1; bounding box: 35×20×45 Å

Sequence (105 aa):
MIDWQKLTILYGHPQKLAFWLDEIVQHSDQELALLQKARSQGELKTQVSAIFSGIASLVNFSPLASACQKLADAEQLDPIILDELTTEYQRLLILIQQYQSDHQS

Organism: NCBI:txid412034

Foldseek 3Di:
DFPVVVLCVVLVHPVSLVVVLVVLLVCVVVLLVLLVCCLVPFPCLVVNLVVQCVVCVSRVPVQLVVLSVVSVPDPGRDNVSSVSNSVSSVVVNVVSVVVVVVVVD

Secondary structure (DSSP, 8-state):
---HHHHHHHTSSHHHHHHHHHHHHHHHHHHHHHHHHHHHHS--HHHHHHHHHHHHHHTT-HHHHHHHHHHHH-SS--HHHHHHHHHHHHHHHHHHHHHHHHHH-